Protein AF-A0A5E4IAA7-F1 (afdb_monomer_lite)

Sequence (109 aa):
MENKGNILSYAIVAVAIAVVVWAALSTFGLNTGKTASYNSNQASSQGMDAMHSSGMNAGECGDLNEVGNVQHLSHHPSQYADCLKQVSPTVFKQATGTDKEAFMQQNGI

pLDDT: mean 73.2, std 19.16, range [41.97, 95.38]

Structure (mmCIF, N/CA/C/O backbone):
data_AF-A0A5E4IAA7-F1
#
_entry.id   AF-A0A5E4IAA7-F1
#
loop_
_atom_site.group_PDB
_atom_site.id
_atom_site.type_symbol
_atom_site.label_atom_id
_atom_site.label_alt_id
_atom_site.label_comp_id
_atom_site.label_asym_id
_atom_site.label_entity_id
_atom_site.label_seq_id
_atom_site.pdbx_PDB_ins_code
_atom_site.Cartn_x
_atom_site.Cartn_y
_atom_site.Cartn_z
_atom_site.occupancy
_atom_site.B_iso_or_equiv
_atom_site.auth_seq_id
_atom_site.auth_comp_id
_atom_site.auth_asym_id
_atom_site.auth_atom_id
_atom_site.pdbx_PDB_model_num
ATOM 1 N N . MET A 1 1 ? 34.867 65.433 -11.061 1.00 50.59 1 MET A N 1
ATOM 2 C CA . MET A 1 1 ? 33.550 64.759 -11.144 1.00 50.59 1 MET A CA 1
ATOM 3 C C . MET A 1 1 ? 33.766 63.384 -11.773 1.00 50.59 1 MET A C 1
ATOM 5 O O . MET A 1 1 ? 33.515 63.249 -12.955 1.00 50.59 1 MET A O 1
ATOM 9 N N . GLU A 1 2 ? 34.283 62.378 -11.055 1.00 50.59 2 GLU A N 1
ATOM 10 C CA . GLU A 1 2 ? 34.816 61.168 -11.735 1.00 50.59 2 GLU A CA 1
ATOM 11 C C . GLU A 1 2 ? 34.563 59.828 -11.016 1.00 50.59 2 GLU A C 1
ATOM 13 O O . GLU A 1 2 ? 35.246 58.857 -11.286 1.00 50.59 2 GLU A O 1
ATOM 18 N N . ASN A 1 3 ? 33.543 59.706 -10.154 1.00 54.34 3 ASN A N 1
ATOM 19 C CA . ASN A 1 3 ? 33.259 58.418 -9.475 1.00 54.34 3 ASN A CA 1
ATOM 20 C C . ASN A 1 3 ? 31.899 57.788 -9.828 1.00 54.34 3 ASN A C 1
ATOM 22 O O . ASN A 1 3 ? 31.562 56.725 -9.313 1.00 54.34 3 ASN A O 1
ATOM 26 N N . LYS A 1 4 ? 31.100 58.406 -10.711 1.00 53.50 4 LYS A N 1
ATOM 27 C CA . LYS A 1 4 ? 29.764 57.885 -11.077 1.00 53.50 4 LYS A CA 1
ATOM 28 C C . LYS A 1 4 ? 29.786 56.876 -12.235 1.00 53.50 4 LYS A C 1
ATOM 30 O O . LYS A 1 4 ? 28.904 56.027 -12.297 1.00 53.50 4 LYS A O 1
ATOM 35 N N . GLY A 1 5 ? 30.804 56.918 -13.100 1.00 53.25 5 GLY A N 1
ATOM 36 C CA . GLY A 1 5 ? 30.969 55.961 -14.207 1.00 53.25 5 GLY A CA 1
ATOM 37 C C . GLY A 1 5 ? 31.390 54.558 -13.754 1.00 53.25 5 GLY A C 1
ATOM 38 O O . GLY A 1 5 ? 31.043 53.568 -14.393 1.00 53.25 5 GLY A O 1
ATOM 39 N N . ASN A 1 6 ? 32.068 54.451 -12.606 1.00 58.00 6 ASN A N 1
ATOM 40 C CA . ASN A 1 6 ? 32.510 53.163 -12.074 1.00 58.00 6 ASN A CA 1
ATOM 41 C C . ASN A 1 6 ? 31.375 52.395 -11.398 1.00 58.00 6 ASN A C 1
ATOM 43 O O . ASN A 1 6 ? 31.231 51.203 -11.630 1.00 58.00 6 ASN A O 1
ATOM 47 N N . ILE A 1 7 ? 30.527 53.063 -10.613 1.00 61.31 7 ILE A N 1
ATOM 48 C CA . ILE A 1 7 ? 29.441 52.393 -9.877 1.00 61.31 7 ILE A CA 1
ATOM 49 C C . ILE A 1 7 ? 28.442 51.745 -10.839 1.00 61.31 7 ILE A C 1
ATOM 51 O O . ILE A 1 7 ? 28.013 50.620 -10.599 1.00 61.31 7 ILE A O 1
ATOM 55 N N . LEU A 1 8 ? 28.114 52.417 -11.948 1.00 62.81 8 LEU A N 1
ATOM 56 C CA . LEU A 1 8 ? 27.216 51.860 -12.961 1.00 62.81 8 LEU A CA 1
ATOM 57 C C . LEU A 1 8 ? 27.824 50.610 -13.617 1.00 62.81 8 LEU A C 1
ATOM 59 O O . LEU A 1 8 ? 27.145 49.603 -13.787 1.00 62.81 8 LEU A O 1
ATOM 63 N N . SER A 1 9 ? 29.123 50.655 -13.914 1.00 62.06 9 SER A N 1
ATOM 64 C CA . SER A 1 9 ? 29.874 49.534 -14.489 1.00 62.06 9 SER A CA 1
ATOM 65 C C . SER A 1 9 ? 29.950 48.350 -13.520 1.00 62.06 9 SER A C 1
ATOM 67 O O . SER A 1 9 ? 29.662 47.218 -13.901 1.00 62.06 9 SER A O 1
ATOM 69 N N . TYR A 1 10 ? 30.245 48.607 -12.242 1.00 68.62 10 TYR A N 1
ATOM 70 C CA . TYR A 1 10 ? 30.245 47.587 -11.192 1.00 68.62 10 TYR A CA 1
ATOM 71 C C . TYR A 1 10 ? 28.852 46.993 -10.960 1.00 68.62 10 TYR A C 1
ATOM 73 O O . TYR A 1 10 ? 28.740 45.789 -10.744 1.00 68.62 10 TYR A O 1
ATOM 81 N N . ALA A 1 11 ? 27.789 47.797 -11.054 1.00 74.38 11 ALA A N 1
ATOM 82 C CA . ALA A 1 11 ? 26.416 47.314 -10.944 1.00 74.38 11 ALA A CA 1
ATOM 83 C C . ALA A 1 11 ? 26.049 46.379 -12.106 1.00 74.38 11 ALA A C 1
ATOM 85 O O . ALA A 1 11 ? 25.474 45.318 -11.878 1.00 74.38 11 ALA A O 1
ATOM 86 N N . ILE A 1 12 ? 26.437 46.725 -13.337 1.00 78.06 12 ILE A N 1
ATOM 87 C CA . ILE A 1 12 ? 26.214 45.873 -14.515 1.00 78.06 12 ILE A CA 1
ATOM 88 C C . ILE A 1 12 ? 26.966 44.544 -14.368 1.00 78.06 12 ILE A C 1
ATOM 90 O O . ILE A 1 12 ? 26.394 43.484 -14.618 1.00 78.06 12 ILE A O 1
ATOM 94 N N . VAL A 1 13 ? 28.217 44.581 -13.900 1.00 80.75 13 VAL A N 1
ATOM 95 C CA . VAL A 1 13 ? 29.014 43.370 -13.654 1.00 80.75 13 VAL A CA 1
ATOM 96 C C . VAL A 1 13 ? 28.399 42.514 -12.541 1.00 80.75 13 VAL A C 1
ATOM 98 O O . VAL A 1 13 ? 28.287 41.302 -12.700 1.00 80.75 13 VAL A O 1
ATOM 101 N N . ALA A 1 14 ? 27.934 43.118 -11.445 1.00 79.31 14 ALA A N 1
ATOM 102 C CA . ALA A 1 14 ? 27.281 42.395 -10.354 1.00 79.31 14 ALA A CA 1
ATOM 103 C C . ALA A 1 14 ? 25.975 41.717 -10.803 1.00 79.31 14 ALA A C 1
ATOM 105 O O . ALA A 1 14 ? 25.730 40.563 -10.454 1.00 79.31 14 ALA A O 1
ATOM 106 N N . VAL A 1 15 ? 25.168 42.398 -11.624 1.00 83.50 15 VAL A N 1
ATOM 107 C CA . VAL A 1 15 ? 23.950 41.823 -12.213 1.00 83.50 15 VAL A CA 1
ATOM 108 C C . VAL A 1 15 ? 24.297 40.673 -13.157 1.00 83.50 15 VAL A C 1
ATOM 110 O O . VAL A 1 15 ? 23.674 39.618 -13.074 1.00 83.50 15 VAL A O 1
ATOM 113 N N . ALA A 1 16 ? 25.319 40.825 -14.003 1.00 81.06 16 ALA A N 1
ATOM 114 C CA . ALA A 1 16 ? 25.766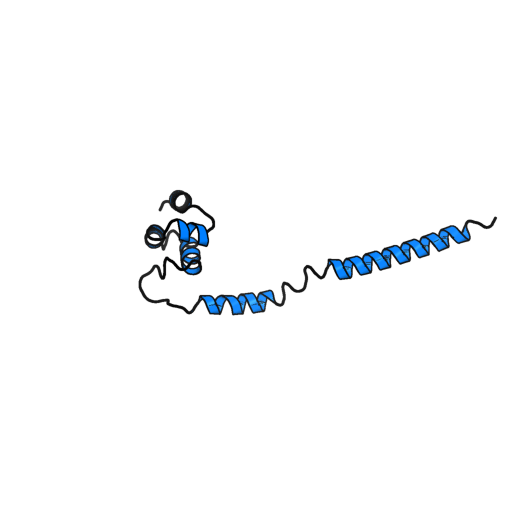 39.759 -14.897 1.00 81.06 16 ALA A CA 1
ATOM 115 C C . ALA A 1 16 ? 26.226 38.514 -14.118 1.00 81.06 16 ALA A C 1
ATOM 117 O O . ALA A 1 16 ? 25.826 37.400 -14.451 1.00 81.06 16 ALA A O 1
ATOM 118 N 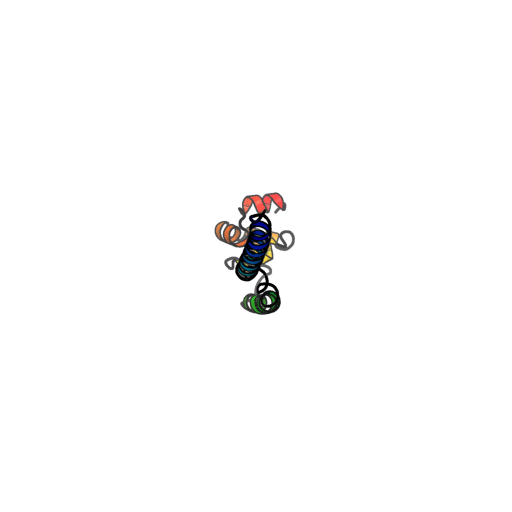N . ILE A 1 17 ? 26.994 38.695 -13.038 1.00 84.44 17 ILE A N 1
ATOM 119 C CA . ILE A 1 17 ? 27.420 37.594 -12.163 1.00 84.44 17 ILE A CA 1
ATOM 120 C C . ILE A 1 17 ? 26.205 36.942 -11.490 1.00 84.44 17 ILE A C 1
ATOM 122 O O . ILE A 1 17 ? 26.110 35.718 -11.476 1.00 84.44 17 ILE A O 1
ATOM 126 N N . ALA A 1 18 ? 25.246 37.726 -10.990 1.00 82.00 18 ALA A N 1
ATOM 127 C CA . ALA A 1 18 ? 24.028 37.195 -10.380 1.00 82.00 18 ALA A CA 1
ATOM 128 C C . ALA A 1 18 ? 23.185 36.374 -11.373 1.00 82.00 18 ALA A C 1
ATOM 130 O O . ALA A 1 18 ? 22.692 35.308 -11.009 1.00 82.00 18 ALA A O 1
ATOM 131 N N . VAL A 1 19 ? 23.070 36.815 -12.632 1.00 81.62 19 VAL A N 1
ATOM 132 C CA . VAL A 1 19 ? 22.375 36.065 -13.693 1.00 81.62 19 VAL A CA 1
ATOM 133 C C . VAL A 1 19 ? 23.105 34.763 -14.016 1.00 81.62 19 VAL A C 1
ATOM 135 O O . VAL A 1 19 ? 22.454 33.732 -14.142 1.00 81.62 19 VAL A O 1
ATOM 138 N N . VAL A 1 20 ? 24.439 34.771 -14.101 1.00 81.00 20 VAL A N 1
ATOM 139 C CA . VAL A 1 20 ? 25.231 33.555 -14.363 1.00 81.00 20 VAL A CA 1
ATOM 140 C C . VAL A 1 20 ? 25.135 32.568 -13.198 1.00 81.00 20 VAL A C 1
ATOM 142 O O . VAL A 1 20 ? 24.939 31.377 -13.423 1.00 81.00 20 VAL A O 1
ATOM 145 N N . VAL A 1 21 ? 25.205 33.047 -11.953 1.00 80.94 21 VAL A N 1
ATOM 146 C CA . VAL A 1 21 ? 25.045 32.215 -10.750 1.00 80.94 21 VAL A CA 1
ATOM 147 C C . VAL A 1 21 ? 23.624 31.651 -10.657 1.00 80.94 21 VAL A C 1
ATOM 149 O O . VAL A 1 21 ? 23.464 30.466 -10.377 1.00 80.94 21 VAL A O 1
ATOM 152 N N . TRP A 1 22 ? 22.590 32.446 -10.954 1.00 79.00 22 TRP A N 1
ATOM 153 C CA . TRP A 1 22 ? 21.202 31.977 -11.008 1.00 79.00 22 TRP A CA 1
ATOM 154 C C . TRP A 1 22 ? 20.959 30.992 -12.158 1.00 79.00 22 TRP A C 1
ATOM 156 O O . TRP A 1 22 ? 20.278 29.988 -11.966 1.00 79.00 22 TRP A O 1
ATOM 166 N N . ALA A 1 23 ? 21.550 31.211 -13.335 1.00 75.06 23 ALA A N 1
ATOM 167 C CA . ALA A 1 23 ? 21.494 30.282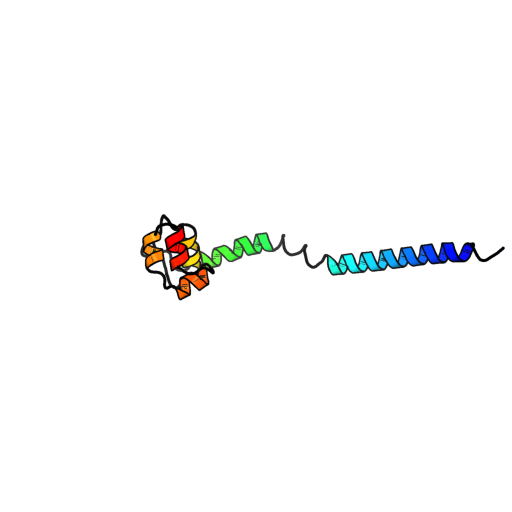 -14.465 1.00 75.06 23 ALA A CA 1
ATOM 168 C C . ALA A 1 23 ? 22.203 28.953 -14.146 1.00 75.06 23 ALA A C 1
ATOM 170 O O . ALA A 1 23 ? 21.689 27.878 -14.455 1.00 75.06 23 ALA A O 1
ATOM 171 N N . ALA A 1 24 ? 23.348 29.004 -13.461 1.00 71.25 24 ALA A N 1
ATOM 172 C CA . ALA A 1 24 ? 24.046 27.814 -12.988 1.00 71.25 24 ALA A CA 1
ATOM 173 C C . ALA A 1 24 ? 23.223 27.071 -11.920 1.00 71.25 24 ALA A C 1
ATOM 175 O O . ALA A 1 24 ? 22.976 25.876 -12.057 1.00 71.25 24 ALA A O 1
ATOM 176 N N . LEU A 1 25 ? 22.714 27.771 -10.901 1.00 68.19 25 LEU A N 1
ATOM 177 C CA . LEU A 1 25 ? 21.878 27.182 -9.848 1.00 68.19 25 LEU A CA 1
ATOM 178 C C . LEU A 1 25 ? 20.541 26.652 -10.371 1.00 68.19 25 LEU A C 1
ATOM 180 O O . LEU A 1 25 ? 20.073 25.635 -9.880 1.00 68.19 25 LEU A O 1
ATOM 184 N N . SER A 1 26 ? 19.928 27.282 -11.372 1.00 64.38 26 SER A N 1
ATOM 185 C CA . SER A 1 26 ? 18.716 26.756 -12.014 1.00 64.38 26 SER A CA 1
ATOM 186 C C . SER A 1 26 ? 19.019 25.539 -12.888 1.00 64.38 26 SER A C 1
ATOM 188 O O . SER A 1 26 ? 18.242 24.592 -12.880 1.00 64.38 26 SER A O 1
ATOM 190 N N . THR A 1 27 ? 20.175 25.484 -13.555 1.00 60.91 27 THR A N 1
ATOM 191 C CA . THR A 1 27 ? 20.595 24.294 -14.319 1.00 60.91 27 THR A CA 1
ATOM 192 C C . THR A 1 27 ? 20.917 23.103 -13.405 1.00 60.91 27 THR A C 1
ATOM 194 O O . THR A 1 27 ? 20.532 21.972 -13.702 1.00 60.91 27 THR A O 1
ATOM 197 N N . PHE A 1 28 ? 21.566 23.336 -12.259 1.00 58.75 28 PHE A N 1
ATOM 198 C CA . PHE A 1 28 ? 21.862 22.282 -11.280 1.00 58.75 28 PHE A CA 1
ATOM 199 C C . PHE A 1 28 ? 20.692 21.986 -10.322 1.00 58.75 28 PHE A C 1
ATOM 201 O O . PHE A 1 28 ? 20.594 20.875 -9.813 1.00 58.75 28 PHE A O 1
ATOM 208 N N . GLY A 1 29 ? 19.770 22.931 -10.119 1.00 52.28 29 GLY A N 1
ATOM 209 C CA . GLY A 1 29 ? 18.591 22.792 -9.256 1.00 52.28 29 GLY A CA 1
ATOM 210 C C . GLY A 1 29 ? 17.332 22.265 -9.955 1.00 52.28 29 GLY A C 1
ATOM 211 O O . GLY A 1 29 ? 16.426 21.791 -9.278 1.00 52.28 29 GLY A O 1
ATOM 212 N N . LEU A 1 30 ? 17.262 22.300 -11.294 1.00 49.34 30 LEU A N 1
ATOM 213 C CA . LEU A 1 30 ? 16.114 21.794 -12.071 1.00 49.34 30 LEU A CA 1
ATOM 214 C C . LEU A 1 30 ? 16.351 20.430 -12.738 1.00 49.34 30 LEU A C 1
ATOM 216 O O . LEU A 1 30 ? 15.454 19.921 -13.412 1.00 49.34 30 LEU A O 1
ATOM 220 N N . ASN A 1 31 ? 17.500 19.789 -12.507 1.00 47.81 31 ASN A N 1
ATOM 221 C CA . ASN A 1 31 ? 17.686 18.378 -12.868 1.00 47.81 31 ASN A CA 1
ATOM 222 C C . ASN A 1 31 ? 17.093 17.394 -11.842 1.00 47.81 31 ASN A C 1
ATOM 224 O O . ASN A 1 31 ? 17.026 16.199 -12.111 1.00 47.81 31 ASN A O 1
ATOM 228 N N . THR A 1 32 ? 16.534 17.884 -10.733 1.00 49.59 32 THR A N 1
ATOM 229 C CA . THR A 1 32 ? 15.765 17.079 -9.767 1.00 49.59 32 THR A CA 1
ATOM 230 C C . THR A 1 32 ? 14.263 17.092 -10.083 1.00 49.59 32 THR A C 1
ATOM 232 O O . THR A 1 32 ? 13.435 17.223 -9.187 1.00 49.59 32 THR A O 1
ATOM 235 N N . GLY A 1 33 ? 13.874 17.032 -11.364 1.00 51.97 33 GLY A N 1
ATOM 236 C CA . GLY A 1 33 ? 12.443 17.087 -11.693 1.00 51.97 33 GLY A CA 1
ATOM 237 C C . GLY A 1 33 ? 11.995 16.851 -13.133 1.00 51.97 33 GLY A C 1
ATOM 238 O O . GLY A 1 33 ? 10.792 16.742 -13.348 1.00 51.97 33 GLY A O 1
ATOM 239 N N . LYS A 1 34 ? 12.885 16.751 -14.134 1.00 48.03 34 LYS A N 1
ATOM 240 C CA . LYS A 1 34 ? 12.446 16.575 -15.540 1.00 48.03 34 LYS A CA 1
ATOM 241 C C . LYS A 1 34 ? 12.909 15.304 -16.253 1.00 48.03 34 LYS A C 1
ATOM 243 O O . LYS A 1 34 ? 12.477 15.058 -17.373 1.00 48.03 34 LYS A O 1
ATOM 248 N N . THR A 1 35 ? 13.644 14.426 -15.577 1.00 47.19 35 THR A N 1
ATOM 249 C CA . THR A 1 35 ? 13.947 13.056 -16.045 1.00 47.19 35 THR A CA 1
ATOM 250 C C . THR A 1 35 ? 13.039 11.992 -15.415 1.00 47.19 35 THR A C 1
ATOM 252 O O . THR A 1 35 ? 13.294 10.804 -15.560 1.00 47.19 35 THR A O 1
ATOM 255 N N . ALA A 1 36 ? 11.961 12.396 -14.732 1.00 48.97 36 ALA A N 1
ATOM 256 C CA . ALA A 1 36 ? 11.049 11.489 -14.029 1.00 48.97 36 ALA A CA 1
ATOM 257 C C . ALA A 1 36 ? 9.652 11.375 -14.668 1.00 48.97 36 ALA A C 1
ATOM 259 O O . ALA A 1 36 ? 8.769 10.780 -14.067 1.00 48.97 36 ALA A O 1
ATOM 260 N N . SER A 1 37 ? 9.402 11.911 -15.869 1.00 50.50 37 SER A N 1
ATOM 261 C CA . SER A 1 37 ? 8.095 11.720 -16.543 1.00 50.50 37 SER A CA 1
ATOM 262 C C . SER A 1 37 ? 8.172 11.048 -17.908 1.00 50.50 37 SER A C 1
ATOM 264 O O . SER A 1 37 ? 7.174 10.491 -18.346 1.00 50.50 37 SER A O 1
ATOM 266 N N . TYR A 1 38 ? 9.342 11.002 -18.552 1.00 47.72 38 TYR A N 1
ATOM 267 C CA . TYR A 1 38 ? 9.500 10.241 -19.798 1.00 47.72 38 TYR A CA 1
ATOM 268 C C . TYR A 1 38 ? 9.955 8.795 -19.568 1.00 47.72 38 TYR A C 1
ATOM 270 O O . TYR A 1 38 ? 9.504 7.911 -20.287 1.00 47.72 38 TYR A O 1
ATOM 278 N N . ASN A 1 39 ? 10.752 8.521 -18.526 1.00 49.25 39 ASN A N 1
ATOM 279 C CA . ASN A 1 39 ? 11.081 7.141 -18.144 1.00 49.25 39 ASN A CA 1
ATOM 280 C C . ASN A 1 39 ? 9.982 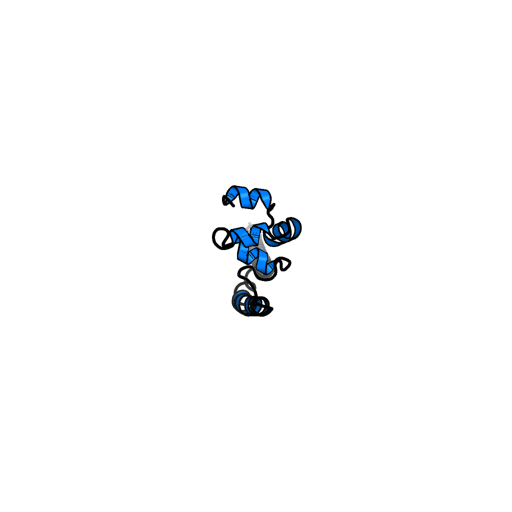6.495 -17.276 1.00 49.25 39 ASN A C 1
ATOM 282 O O . ASN A 1 39 ? 9.829 5.282 -17.255 1.00 49.25 39 ASN A O 1
ATOM 286 N N . SER A 1 40 ? 9.140 7.295 -16.620 1.00 50.16 40 SER A N 1
ATOM 287 C CA . SER A 1 40 ? 8.044 6.773 -15.791 1.00 50.16 40 SER A CA 1
ATOM 288 C C . SER A 1 40 ? 6.876 6.236 -16.605 1.00 50.16 40 SER A C 1
ATOM 290 O O . SER A 1 40 ? 6.167 5.381 -16.105 1.00 50.16 40 SER A O 1
ATOM 292 N N . ASN A 1 41 ? 6.695 6.638 -17.867 1.00 50.44 41 ASN A N 1
ATOM 293 C CA . ASN A 1 41 ? 5.691 5.996 -18.724 1.00 50.44 41 ASN A CA 1
ATOM 294 C C . ASN A 1 41 ? 6.180 4.662 -19.311 1.00 50.44 41 ASN A C 1
ATOM 296 O O . ASN A 1 41 ? 5.357 3.795 -19.598 1.00 50.44 41 ASN A O 1
ATOM 300 N N . GLN A 1 42 ? 7.496 4.456 -19.438 1.00 48.31 42 GLN A N 1
ATOM 301 C CA . GLN A 1 42 ? 8.059 3.178 -19.888 1.00 48.31 42 GLN A CA 1
ATOM 302 C C . GLN A 1 42 ? 8.292 2.206 -18.715 1.00 48.31 42 GLN A C 1
ATOM 304 O O . GLN A 1 42 ? 8.033 1.018 -18.852 1.00 48.31 42 GLN A O 1
ATOM 309 N N . ALA A 1 43 ? 8.664 2.705 -17.532 1.00 49.75 43 ALA A N 1
ATOM 310 C CA . ALA A 1 43 ? 8.793 1.901 -16.314 1.00 49.75 43 ALA A CA 1
ATOM 311 C C . ALA A 1 43 ? 7.453 1.642 -15.592 1.00 49.75 43 ALA A C 1
ATOM 313 O O . ALA A 1 43 ? 7.325 0.623 -14.923 1.00 49.75 43 ALA A O 1
ATOM 314 N N . SER A 1 44 ? 6.438 2.506 -15.746 1.00 49.88 44 SER A N 1
ATOM 315 C CA . SER A 1 44 ? 5.075 2.220 -15.256 1.00 49.88 44 SER A CA 1
ATOM 316 C C . SER A 1 44 ? 4.383 1.158 -16.114 1.00 49.88 44 SER A C 1
ATOM 318 O O . SER A 1 44 ? 3.684 0.304 -15.583 1.00 49.88 44 SER A O 1
ATOM 320 N N . SER A 1 45 ? 4.641 1.131 -17.427 1.00 48.62 45 SER A N 1
ATOM 321 C CA . SER A 1 45 ? 4.116 0.066 -18.291 1.00 48.62 45 SER A CA 1
ATOM 322 C C . SER A 1 45 ? 4.887 -1.250 -18.145 1.00 48.62 45 SER A C 1
ATOM 324 O O . SER A 1 45 ? 4.259 -2.294 -18.088 1.00 48.62 45 SER A O 1
ATOM 326 N N . GLN A 1 46 ? 6.216 -1.229 -17.991 1.00 48.41 46 GLN A N 1
ATOM 327 C CA . GLN A 1 46 ? 7.010 -2.466 -17.883 1.00 48.41 46 GLN A CA 1
ATOM 328 C C . GLN A 1 46 ? 7.131 -3.028 -16.454 1.00 48.41 46 GLN A C 1
ATOM 330 O O . GLN A 1 46 ? 7.464 -4.199 -16.285 1.00 48.41 46 GLN A O 1
ATOM 335 N N . GLY A 1 47 ? 6.859 -2.226 -15.419 1.00 48.12 47 GLY A N 1
ATOM 336 C CA . GLY A 1 47 ? 6.863 -2.668 -14.019 1.00 48.12 47 GLY A CA 1
ATOM 337 C C . GLY A 1 47 ? 5.558 -3.325 -13.559 1.00 48.12 47 GLY A C 1
ATOM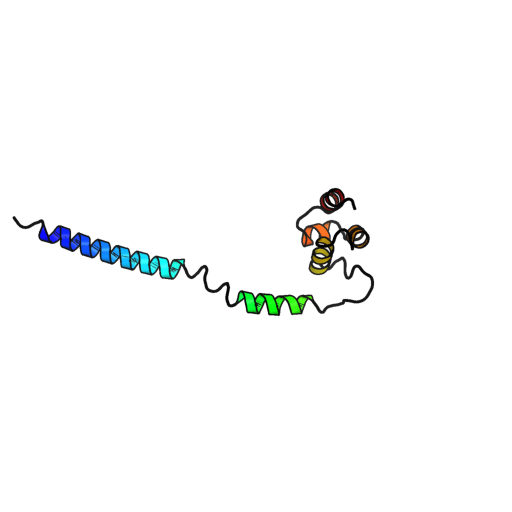 338 O O . GLY A 1 47 ? 5.567 -4.040 -12.560 1.00 48.12 47 GLY A O 1
ATOM 339 N N . MET A 1 48 ? 4.451 -3.118 -14.282 1.00 50.78 48 MET A N 1
ATOM 340 C CA . MET A 1 48 ? 3.158 -3.744 -13.971 1.00 50.78 48 MET A CA 1
ATOM 341 C C . MET A 1 48 ? 2.951 -5.097 -14.662 1.00 50.78 48 MET A C 1
ATOM 343 O O . MET A 1 48 ? 2.188 -5.914 -14.153 1.00 50.78 48 MET A O 1
ATOM 347 N N . ASP A 1 49 ? 3.678 -5.395 -15.742 1.00 46.78 49 ASP A N 1
ATOM 348 C CA . ASP A 1 49 ? 3.604 -6.709 -16.396 1.00 46.78 49 ASP A CA 1
ATOM 349 C C . ASP A 1 49 ? 4.342 -7.809 -15.607 1.00 46.78 49 ASP A C 1
ATOM 351 O O . ASP A 1 49 ? 4.001 -8.987 -15.707 1.00 46.78 49 ASP A O 1
ATOM 355 N N . ALA A 1 50 ? 5.317 -7.445 -14.762 1.00 44.03 50 ALA A N 1
ATOM 356 C CA . ALA A 1 50 ? 6.054 -8.403 -13.930 1.00 44.03 50 ALA A CA 1
ATOM 357 C C . ALA A 1 50 ? 5.318 -8.803 -12.636 1.00 44.03 50 ALA A C 1
ATOM 359 O O . ALA A 1 50 ? 5.652 -9.829 -12.049 1.00 44.03 50 ALA A O 1
ATOM 360 N N . MET A 1 51 ? 4.308 -8.038 -12.204 1.00 48.91 51 MET A N 1
ATOM 361 C CA . MET A 1 51 ? 3.424 -8.426 -11.092 1.00 48.91 51 MET A CA 1
ATOM 362 C C . MET A 1 51 ? 2.152 -9.146 -11.563 1.00 48.91 51 MET A C 1
ATOM 364 O O . MET A 1 51 ? 1.426 -9.693 -10.744 1.00 48.91 51 MET A O 1
ATOM 368 N N . HIS A 1 52 ? 1.872 -9.184 -12.871 1.00 46.12 52 HIS A N 1
ATOM 369 C CA . HIS A 1 52 ? 0.625 -9.757 -13.389 1.00 46.12 52 HIS A CA 1
ATOM 370 C C . HIS A 1 52 ? 0.707 -11.256 -13.727 1.00 46.12 52 HIS A C 1
ATOM 372 O O . HIS A 1 52 ? -0.274 -11.842 -14.177 1.00 46.12 52 HIS A O 1
ATOM 378 N N . SER A 1 53 ? 1.861 -11.904 -13.542 1.00 44.44 53 SER A N 1
ATOM 379 C CA . SER A 1 53 ? 2.065 -13.268 -14.047 1.00 44.44 53 SER A CA 1
ATOM 380 C C . SER A 1 53 ? 2.808 -14.168 -13.067 1.00 44.44 53 SER A C 1
ATOM 382 O O . SER A 1 53 ? 3.854 -14.743 -13.363 1.00 44.44 53 SER A O 1
ATOM 384 N N . SER A 1 54 ? 2.261 -14.310 -11.864 1.00 43.78 54 SER A N 1
ATOM 385 C CA . SER A 1 54 ? 2.575 -15.439 -10.989 1.00 43.78 54 SER A CA 1
ATOM 386 C C . SER A 1 54 ? 1.324 -15.862 -10.224 1.00 43.78 54 SER A C 1
ATOM 388 O O . SER A 1 54 ? 1.150 -15.536 -9.063 1.00 43.78 54 SER A O 1
ATOM 390 N N . GLY A 1 55 ? 0.445 -16.615 -10.896 1.00 44.78 55 GLY A N 1
ATOM 391 C CA . GLY A 1 55 ? -0.500 -17.492 -10.194 1.00 44.78 55 GLY A CA 1
ATOM 392 C C . GLY A 1 55 ? -1.951 -17.023 -10.075 1.00 44.78 55 GLY A C 1
ATOM 393 O O . GLY A 1 55 ? -2.566 -17.224 -9.034 1.00 44.78 55 GLY A O 1
ATOM 394 N N . MET A 1 56 ? -2.564 -16.497 -11.140 1.00 45.66 56 MET A N 1
ATOM 395 C CA . MET A 1 56 ? -4.034 -16.463 -11.236 1.00 45.66 56 MET A CA 1
ATOM 396 C C . MET A 1 56 ? -4.588 -17.874 -11.508 1.00 45.66 56 MET A C 1
ATOM 398 O O . MET A 1 56 ? -4.930 -18.197 -12.638 1.00 45.66 56 MET A O 1
ATOM 402 N N . ASN A 1 57 ? -4.584 -18.733 -10.488 1.00 45.09 57 ASN A N 1
ATOM 403 C CA . ASN A 1 57 ? -5.388 -19.955 -10.299 1.00 45.09 57 ASN A CA 1
ATOM 404 C C . ASN A 1 57 ? -5.030 -20.440 -8.875 1.00 45.09 57 ASN A C 1
ATOM 406 O O . ASN A 1 57 ? -3.871 -20.749 -8.633 1.00 45.09 57 ASN A O 1
ATOM 410 N N . ALA A 1 58 ? -5.898 -20.489 -7.862 1.00 41.97 58 ALA A N 1
ATOM 411 C CA . ALA A 1 58 ? -7.239 -21.056 -7.829 1.00 41.97 58 ALA A CA 1
ATOM 412 C C . ALA A 1 58 ? -8.014 -20.532 -6.596 1.00 41.97 58 ALA A C 1
ATOM 414 O O . ALA A 1 58 ? -7.511 -20.596 -5.476 1.00 41.97 58 ALA A O 1
ATOM 415 N N . GLY A 1 59 ? -9.249 -20.065 -6.804 1.00 55.28 59 GLY A N 1
ATOM 416 C CA . GLY A 1 59 ? -10.112 -19.457 -5.781 1.00 55.28 59 GLY A CA 1
ATOM 417 C C . GLY A 1 59 ? -10.098 -17.932 -5.880 1.00 55.28 59 GLY A C 1
ATOM 418 O O . GLY A 1 59 ? -9.038 -17.350 -6.076 1.00 55.28 59 GLY A O 1
ATOM 419 N N . GLU A 1 60 ? -11.263 -17.288 -5.768 1.00 73.00 60 GLU A N 1
ATOM 420 C CA . GLU A 1 60 ? -11.521 -15.845 -5.994 1.00 73.00 60 GLU A CA 1
ATOM 421 C C . GLU A 1 60 ? -10.579 -14.862 -5.262 1.00 73.00 60 GLU A C 1
ATOM 423 O O . GLU A 1 60 ? -10.618 -13.665 -5.521 1.00 73.00 60 GLU A O 1
ATOM 428 N N . CYS A 1 61 ? -9.723 -15.355 -4.367 1.00 81.44 61 CYS A N 1
ATOM 429 C CA . CYS A 1 61 ? -8.878 -14.573 -3.481 1.00 81.44 61 CYS A CA 1
ATOM 430 C C . CYS A 1 61 ? -7.384 -14.528 -3.858 1.00 81.44 61 CYS A C 1
ATOM 432 O O . CYS A 1 61 ? -6.680 -13.671 -3.333 1.00 81.44 61 CYS A O 1
ATOM 434 N N . GLY A 1 62 ? -6.864 -15.426 -4.705 1.00 86.06 62 GLY A N 1
ATOM 435 C CA . GLY A 1 62 ? -5.413 -15.507 -4.975 1.00 86.06 62 GLY A CA 1
ATOM 436 C C . GLY A 1 62 ? -4.555 -15.827 -3.732 1.00 86.06 62 GLY A C 1
ATOM 437 O O . GLY A 1 62 ? -5.053 -16.396 -2.758 1.00 86.06 62 GLY A O 1
ATOM 438 N N . ASP A 1 63 ? -3.262 -15.476 -3.749 1.00 90.12 63 ASP A N 1
ATOM 439 C CA . ASP A 1 63 ? -2.361 -15.665 -2.597 1.00 90.12 63 ASP A CA 1
ATOM 440 C C . ASP A 1 63 ? -2.515 -14.534 -1.565 1.00 90.12 63 ASP A C 1
ATOM 442 O O . ASP A 1 63 ? -2.160 -13.380 -1.805 1.00 90.12 63 ASP A O 1
ATOM 446 N N . LEU A 1 64 ? -3.031 -14.858 -0.380 1.00 90.75 64 LEU A N 1
ATOM 447 C CA . LEU A 1 64 ? -3.256 -13.893 0.703 1.00 90.75 64 LEU A CA 1
ATOM 448 C C . LEU A 1 64 ? -1.989 -13.510 1.485 1.00 90.75 64 LEU A C 1
ATOM 450 O O . LEU A 1 64 ? -2.060 -12.657 2.372 1.00 90.75 64 LEU A O 1
ATOM 454 N N . ASN A 1 65 ? -0.848 -14.140 1.200 1.00 92.12 65 ASN A N 1
ATOM 455 C CA . ASN A 1 65 ? 0.452 -13.743 1.747 1.00 92.12 65 ASN A CA 1
ATOM 456 C C . ASN A 1 65 ? 1.207 -12.802 0.805 1.00 92.12 65 ASN A C 1
ATOM 458 O O . ASN A 1 65 ? 2.165 -12.147 1.221 1.00 92.12 65 ASN A O 1
ATOM 462 N N . GLU A 1 66 ? 0.773 -12.711 -0.450 1.00 91.75 66 GLU A N 1
ATOM 463 C CA . GLU A 1 66 ? 1.349 -11.799 -1.417 1.00 91.75 66 GLU A CA 1
ATOM 464 C C . GLU A 1 66 ? 0.820 -10.379 -1.186 1.00 91.75 66 GLU A C 1
ATOM 466 O O . GLU A 1 66 ? -0.367 -10.083 -1.332 1.00 91.75 66 GLU A O 1
ATOM 471 N N . VAL A 1 67 ? 1.733 -9.467 -0.849 1.00 91.31 67 VAL A N 1
ATOM 472 C CA . VAL A 1 67 ? 1.417 -8.065 -0.537 1.00 91.31 67 VAL A CA 1
ATOM 473 C C . VAL A 1 67 ? 0.690 -7.375 -1.699 1.00 91.31 67 VAL A C 1
ATOM 475 O O . VAL A 1 67 ? -0.279 -6.654 -1.465 1.00 91.31 67 VAL A O 1
ATOM 478 N N . GLY A 1 68 ? 1.117 -7.622 -2.944 1.00 89.81 68 GLY A N 1
ATOM 479 C CA . GLY A 1 68 ? 0.498 -7.042 -4.141 1.00 89.81 68 GLY A CA 1
ATOM 480 C C . GLY A 1 68 ? -0.938 -7.522 -4.358 1.00 89.81 68 GLY A C 1
ATOM 481 O O . GLY A 1 68 ? -1.831 -6.709 -4.606 1.00 89.81 68 GLY A O 1
ATOM 482 N N . ASN A 1 69 ? -1.190 -8.820 -4.173 1.00 91.75 69 ASN A N 1
ATOM 483 C CA . ASN A 1 69 ? -2.533 -9.380 -4.272 1.00 91.75 69 ASN A CA 1
ATOM 484 C C . ASN A 1 69 ? -3.451 -8.830 -3.168 1.00 91.75 69 ASN A C 1
ATOM 486 O O . ASN A 1 69 ? -4.533 -8.329 -3.456 1.00 91.75 69 ASN A O 1
ATOM 490 N N . VAL A 1 70 ? -2.998 -8.801 -1.911 1.00 92.38 70 VAL A N 1
ATOM 491 C CA . VAL A 1 70 ? -3.778 -8.221 -0.801 1.00 92.38 70 VAL A CA 1
ATOM 492 C C . VAL A 1 70 ? -4.095 -6.741 -1.037 1.00 92.38 70 VAL A C 1
ATOM 494 O O . VAL A 1 70 ? -5.213 -6.296 -0.762 1.00 92.38 70 VAL A O 1
ATOM 497 N N . GLN A 1 71 ? -3.149 -5.979 -1.589 1.00 93.69 71 GLN A N 1
ATOM 498 C CA . GLN A 1 71 ? -3.383 -4.589 -1.966 1.00 93.69 71 GLN A CA 1
ATOM 499 C C . GLN A 1 71 ? -4.464 -4.485 -3.051 1.00 93.69 71 GLN A C 1
ATOM 501 O O . GLN A 1 71 ? -5.363 -3.648 -2.934 1.00 93.69 71 GLN A O 1
ATOM 506 N N . HIS A 1 72 ? -4.433 -5.342 -4.073 1.00 91.88 72 HIS A N 1
ATOM 507 C CA . HIS A 1 72 ? -5.474 -5.391 -5.099 1.00 91.88 72 HIS A CA 1
ATOM 508 C C . HIS A 1 72 ? -6.855 -5.716 -4.505 1.00 91.88 72 HIS A C 1
ATOM 510 O O . HIS A 1 72 ? -7.808 -4.974 -4.741 1.00 91.88 72 HIS A O 1
ATOM 516 N N . LEU A 1 73 ? -6.955 -6.746 -3.657 1.00 90.69 73 LEU A N 1
ATOM 517 C CA . LEU A 1 73 ? -8.213 -7.114 -2.996 1.00 90.69 73 LEU A CA 1
ATOM 518 C C . LEU A 1 73 ? -8.772 -5.960 -2.150 1.00 90.69 73 LEU A C 1
ATOM 520 O O . LEU A 1 73 ? -9.975 -5.704 -2.161 1.00 90.69 73 LEU A O 1
ATOM 524 N N . SER A 1 74 ? -7.903 -5.221 -1.451 1.00 90.62 74 SER A N 1
ATOM 525 C CA . SER A 1 74 ? -8.308 -4.091 -0.604 1.00 90.62 74 SER A CA 1
ATOM 526 C C . SER A 1 74 ? -8.867 -2.891 -1.383 1.00 90.62 74 SER A C 1
ATOM 528 O O . SER A 1 74 ? -9.601 -2.092 -0.807 1.00 90.62 74 SER A O 1
ATOM 530 N N . HIS A 1 75 ? -8.595 -2.778 -2.691 1.00 92.31 75 HIS A N 1
ATOM 531 C CA . HIS A 1 75 ? -9.228 -1.771 -3.556 1.00 92.31 75 HIS A CA 1
ATOM 532 C C . HIS A 1 75 ? -10.678 -2.128 -3.923 1.00 92.31 75 HIS A C 1
ATOM 534 O O . HIS A 1 75 ? -11.443 -1.250 -4.328 1.00 92.31 75 HIS A O 1
ATOM 540 N N . HIS A 1 76 ? -11.076 -3.393 -3.760 1.00 89.94 76 HIS A N 1
ATOM 541 C CA . HIS A 1 76 ? -12.418 -3.890 -4.074 1.00 89.94 76 HIS A CA 1
ATOM 542 C C . HIS A 1 76 ? -13.047 -4.620 -2.870 1.00 89.94 76 HIS A C 1
ATOM 544 O O . HIS A 1 76 ? -13.417 -5.794 -2.964 1.00 89.94 76 HIS A O 1
ATOM 550 N N . PRO A 1 77 ? -13.212 -3.930 -1.725 1.00 88.31 77 PRO A N 1
ATOM 551 C CA . PRO A 1 77 ? -13.554 -4.566 -0.456 1.00 88.31 77 PRO A CA 1
ATOM 552 C C . PRO A 1 77 ? -14.943 -5.215 -0.451 1.00 88.31 77 PRO A C 1
ATOM 554 O O . PRO A 1 77 ? -15.127 -6.249 0.180 1.00 88.31 77 PRO A O 1
ATOM 557 N N . SER A 1 78 ? -15.908 -4.675 -1.200 1.00 87.06 78 SER A N 1
ATOM 558 C CA . SER A 1 78 ? -17.255 -5.251 -1.318 1.00 87.06 78 SER A CA 1
ATOM 559 C C . SER A 1 78 ? -17.308 -6.550 -2.126 1.00 87.06 78 SER A C 1
ATOM 561 O O . SER A 1 78 ? -18.211 -7.352 -1.916 1.00 87.06 78 SER A O 1
ATOM 563 N N . GLN A 1 79 ? -16.362 -6.756 -3.046 1.00 85.69 79 GLN A N 1
ATOM 564 C CA . GLN A 1 79 ? -16.300 -7.952 -3.893 1.00 85.69 79 GLN A CA 1
ATOM 565 C C . GLN A 1 79 ? -15.496 -9.065 -3.219 1.00 85.69 79 GLN A C 1
ATOM 567 O O . GLN A 1 79 ? -15.839 -10.233 -3.343 1.00 85.69 79 GLN A O 1
ATOM 572 N N . TYR A 1 80 ? -14.464 -8.694 -2.457 1.00 90.19 80 TYR A N 1
ATOM 573 C CA . TYR A 1 80 ? -13.532 -9.635 -1.836 1.00 90.19 80 TYR A CA 1
ATOM 574 C C . TYR A 1 80 ? -13.599 -9.633 -0.308 1.00 90.19 80 TYR A C 1
ATOM 576 O O . TYR A 1 80 ? -12.630 -10.000 0.355 1.00 90.19 80 TYR A O 1
ATOM 584 N N . ALA A 1 81 ? -14.733 -9.236 0.270 1.00 89.19 81 ALA A N 1
ATOM 585 C CA . ALA A 1 81 ? -14.938 -9.158 1.715 1.00 89.19 81 ALA A CA 1
ATOM 586 C C . ALA A 1 81 ? -14.511 -10.450 2.436 1.00 89.19 81 ALA A C 1
ATOM 588 O O . ALA A 1 81 ? -13.758 -10.411 3.411 1.00 89.19 81 ALA A O 1
ATOM 589 N N . ASP A 1 82 ? -14.917 -11.604 1.906 1.00 90.19 82 ASP A N 1
ATOM 590 C CA . ASP A 1 82 ? -14.608 -12.910 2.494 1.00 90.19 82 ASP A CA 1
ATOM 591 C C . ASP A 1 82 ? -13.136 -13.314 2.327 1.00 90.19 82 ASP A C 1
ATOM 593 O O . ASP A 1 82 ? -12.576 -13.991 3.194 1.00 90.19 82 ASP A O 1
ATOM 597 N N . CYS A 1 83 ? -12.471 -12.843 1.271 1.00 91.31 83 CYS A N 1
ATOM 598 C CA . CYS A 1 83 ? -11.030 -13.006 1.087 1.00 91.31 83 CYS A CA 1
ATOM 599 C C . CYS A 1 83 ? -10.253 -12.145 2.085 1.00 91.31 83 CYS A C 1
ATOM 601 O O . CYS A 1 83 ? -9.354 -12.620 2.778 1.00 91.31 83 CYS A O 1
ATOM 603 N N . LEU A 1 84 ? -10.641 -10.876 2.217 1.00 91.12 84 LEU A N 1
ATOM 604 C CA . LEU A 1 84 ? -9.992 -9.925 3.110 1.00 91.12 84 LEU A CA 1
ATOM 605 C C . LEU A 1 84 ? -10.125 -10.345 4.581 1.00 91.12 84 LEU A C 1
ATOM 607 O O . LEU A 1 84 ? -9.187 -10.161 5.361 1.00 91.12 84 LEU A O 1
ATOM 611 N N . LYS A 1 85 ? -11.235 -10.991 4.965 1.00 92.19 85 LYS A N 1
ATOM 612 C CA . LYS A 1 85 ? -11.404 -11.609 6.294 1.00 92.19 85 LYS A CA 1
ATOM 613 C C . LYS A 1 85 ? -10.360 -12.681 6.600 1.00 92.19 85 LYS A C 1
ATOM 615 O O . LYS A 1 85 ? -9.997 -12.826 7.766 1.00 92.19 85 LYS A O 1
ATOM 620 N N . GLN A 1 86 ? -9.820 -13.363 5.595 1.00 92.81 86 GLN A N 1
ATOM 621 C CA . GLN A 1 86 ? -8.834 -14.436 5.762 1.00 92.81 86 GLN A CA 1
ATOM 622 C C . GLN A 1 86 ? -7.379 -13.935 5.772 1.00 92.81 86 GLN A C 1
ATOM 624 O O . GLN A 1 86 ? -6.502 -14.620 6.292 1.00 92.81 86 GLN A O 1
ATOM 629 N N . VAL A 1 87 ? -7.111 -12.724 5.269 1.00 93.00 87 VAL A N 1
ATOM 630 C CA . VAL A 1 87 ? -5.758 -12.136 5.246 1.00 93.00 87 VAL A CA 1
ATOM 631 C C . VAL A 1 87 ? -5.232 -11.918 6.665 1.00 93.00 87 VAL A C 1
ATOM 633 O O . VAL A 1 87 ? -5.951 -11.410 7.527 1.00 93.00 87 VAL A O 1
ATOM 636 N N . SER A 1 88 ? -3.968 -12.238 6.939 1.00 95.25 88 SER A N 1
ATOM 637 C CA . SER A 1 88 ? -3.393 -11.953 8.260 1.00 95.25 88 SER A CA 1
ATOM 638 C C . SER A 1 88 ? -3.318 -10.434 8.529 1.00 95.25 88 SER A C 1
ATOM 640 O O . SER A 1 88 ? -3.020 -9.666 7.612 1.00 95.25 88 SER A O 1
ATOM 642 N N . PRO A 1 89 ? -3.539 -9.955 9.770 1.00 94.06 89 PRO A N 1
ATOM 643 C CA . PRO A 1 89 ? -3.457 -8.523 10.078 1.00 94.06 89 PRO A CA 1
ATOM 644 C C . PRO A 1 89 ? -2.102 -7.904 9.711 1.00 94.06 89 PRO A C 1
ATOM 646 O O . PRO A 1 89 ? -2.048 -6.778 9.224 1.00 94.06 89 PRO A O 1
ATOM 649 N N . THR A 1 90 ? -1.015 -8.660 9.889 1.00 95.38 90 THR A N 1
ATOM 650 C CA . THR A 1 90 ? 0.348 -8.228 9.560 1.00 95.38 90 THR A CA 1
ATOM 651 C C . THR A 1 90 ? 0.527 -8.006 8.061 1.00 95.38 90 THR A C 1
ATOM 653 O O . THR A 1 90 ? 0.998 -6.942 7.663 1.00 95.38 90 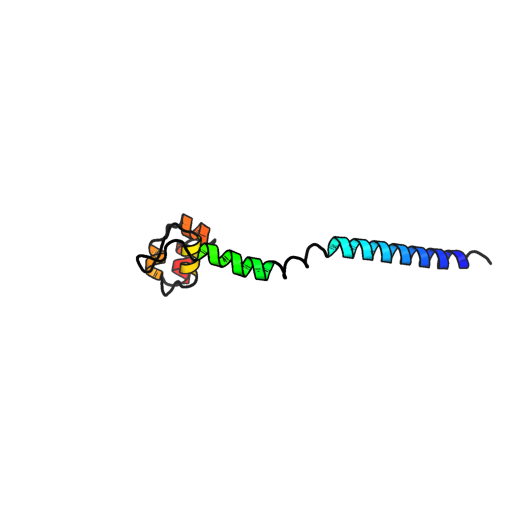THR A O 1
ATOM 656 N N . VAL A 1 91 ? 0.113 -8.966 7.224 1.00 93.62 91 VAL A N 1
ATOM 657 C CA . VAL A 1 91 ? 0.216 -8.836 5.759 1.00 93.62 91 VAL A CA 1
ATOM 658 C C . VAL A 1 91 ? -0.722 -7.742 5.253 1.00 93.62 91 VAL A C 1
ATOM 660 O O . VAL A 1 91 ? -0.330 -6.937 4.415 1.00 93.62 91 VAL A O 1
ATOM 663 N N . PHE A 1 92 ? -1.929 -7.638 5.817 1.00 94.88 92 PHE A N 1
ATOM 664 C CA . PHE A 1 92 ? -2.872 -6.576 5.466 1.00 94.88 92 PHE A CA 1
ATOM 665 C C . PHE A 1 92 ? -2.300 -5.183 5.759 1.00 94.88 92 PHE A C 1
ATOM 667 O O . PHE A 1 92 ? -2.359 -4.293 4.908 1.00 94.88 92 PHE A O 1
ATOM 674 N N . LYS A 1 93 ? -1.690 -5.000 6.936 1.00 93.94 93 LYS A N 1
ATOM 675 C CA . LYS A 1 93 ? -1.038 -3.743 7.317 1.00 93.94 93 LYS A CA 1
ATOM 676 C C . LYS A 1 93 ? 0.174 -3.438 6.444 1.00 93.94 93 LYS A C 1
ATOM 678 O O . LYS A 1 93 ? 0.395 -2.283 6.099 1.00 93.94 93 LYS A O 1
ATOM 683 N N . GLN A 1 94 ? 0.928 -4.458 6.048 1.00 92.81 94 GLN A N 1
ATOM 684 C CA . GLN A 1 94 ? 2.039 -4.305 5.111 1.00 92.81 94 GLN A CA 1
ATOM 685 C C . GLN A 1 94 ? 1.566 -3.888 3.708 1.00 92.81 94 GLN A C 1
ATOM 687 O O . GLN A 1 94 ? 2.217 -3.062 3.077 1.00 92.81 94 GLN A O 1
ATOM 692 N N . ALA A 1 95 ? 0.439 -4.426 3.234 1.00 93.50 95 ALA A N 1
ATOM 693 C CA . ALA A 1 95 ? -0.106 -4.151 1.904 1.00 93.50 95 ALA A CA 1
ATOM 694 C C . ALA A 1 95 ? -0.837 -2.808 1.793 1.00 93.50 95 ALA A C 1
ATOM 696 O O . ALA A 1 95 ? -0.737 -2.128 0.775 1.00 93.50 95 ALA A O 1
ATOM 697 N N . THR A 1 96 ? -1.576 -2.420 2.833 1.00 91.44 96 THR A N 1
ATOM 698 C CA . THR A 1 96 ? -2.480 -1.255 2.800 1.00 91.44 96 THR A CA 1
ATOM 699 C C . THR A 1 96 ? -2.002 -0.084 3.656 1.00 91.44 96 THR A C 1
ATOM 701 O O . THR A 1 96 ? -2.555 1.011 3.576 1.00 91.44 96 THR A O 1
ATOM 704 N N . GLY A 1 97 ? -1.016 -0.307 4.529 1.00 91.69 97 GLY A N 1
ATOM 705 C CA . GLY A 1 97 ? -0.583 0.662 5.537 1.00 91.69 97 GLY A CA 1
ATOM 706 C C . GLY A 1 97 ? -1.583 0.880 6.679 1.00 91.69 97 GLY A C 1
ATOM 707 O O . GLY A 1 97 ? -1.314 1.694 7.561 1.00 91.69 97 GLY A O 1
ATOM 708 N N . THR A 1 98 ? -2.716 0.171 6.690 1.00 90.75 98 THR A N 1
ATOM 709 C CA . THR A 1 98 ? -3.816 0.379 7.642 1.00 90.75 98 THR A CA 1
ATOM 710 C C . THR A 1 98 ? -4.077 -0.878 8.466 1.00 90.75 98 THR A C 1
ATOM 712 O O . THR A 1 98 ? -3.857 -2.000 8.010 1.00 90.75 98 THR A O 1
ATOM 715 N N . ASP A 1 99 ? -4.552 -0.706 9.700 1.00 95.38 99 ASP A N 1
ATOM 716 C CA . ASP A 1 99 ? -4.970 -1.829 10.534 1.00 95.38 99 ASP A CA 1
ATOM 717 C C . ASP A 1 99 ? -6.221 -2.503 9.953 1.00 95.38 99 ASP A C 1
ATOM 719 O O . ASP A 1 99 ? -7.210 -1.849 9.610 1.00 95.38 99 ASP A O 1
ATOM 723 N N . LYS A 1 100 ? -6.175 -3.835 9.859 1.00 91.81 100 LYS A N 1
ATOM 724 C CA . LYS A 1 100 ? -7.220 -4.645 9.222 1.00 91.81 100 LYS A CA 1
ATOM 725 C C . LYS A 1 100 ? -8.597 -4.411 9.844 1.00 91.81 100 LYS A C 1
ATOM 727 O O . LYS A 1 100 ? -9.572 -4.244 9.125 1.00 91.81 100 LYS A O 1
ATOM 732 N N . GLU A 1 101 ? -8.681 -4.375 11.168 1.00 93.44 101 GLU A N 1
ATOM 733 C CA . GLU A 1 101 ? -9.947 -4.199 11.894 1.00 93.44 101 GLU A CA 1
ATOM 734 C C . GLU A 1 101 ? -10.589 -2.839 11.601 1.00 93.44 101 GLU A C 1
ATOM 736 O O . GLU A 1 101 ? -11.782 -2.770 11.305 1.00 93.44 101 GLU A O 1
ATOM 741 N N . ALA A 1 102 ? -9.785 -1.771 11.599 1.00 93.31 102 ALA A N 1
ATOM 742 C CA . ALA A 1 102 ? -10.247 -0.431 11.254 1.00 93.31 102 ALA A CA 1
ATOM 743 C C . ALA A 1 102 ? -10.758 -0.377 9.808 1.00 93.31 102 ALA A C 1
ATOM 745 O O . ALA A 1 102 ? -11.807 0.209 9.542 1.00 93.31 102 ALA A O 1
ATOM 746 N N . PHE A 1 103 ? -10.052 -1.034 8.884 1.00 93.56 103 PHE A N 1
ATOM 747 C CA . PHE A 1 103 ? -10.473 -1.132 7.491 1.00 93.56 103 PHE A CA 1
ATOM 748 C C . PHE A 1 103 ? -11.805 -1.882 7.333 1.00 93.56 103 PHE A C 1
ATOM 750 O O . PHE A 1 103 ? -12.695 -1.394 6.635 1.00 93.56 103 PHE A O 1
ATOM 757 N N . MET A 1 104 ? -11.980 -3.035 7.990 1.00 93.00 104 MET A N 1
ATOM 758 C CA . MET A 1 104 ? -13.233 -3.801 7.903 1.00 93.00 104 MET A CA 1
ATOM 759 C C . MET A 1 104 ? -14.412 -3.008 8.461 1.00 93.00 104 MET A C 1
ATOM 761 O O . MET A 1 104 ? -15.457 -2.920 7.820 1.00 93.00 104 MET A O 1
ATOM 765 N N . GLN A 1 105 ? -14.219 -2.345 9.604 1.00 93.31 105 GLN A N 1
ATOM 766 C CA . GLN A 1 105 ? -15.252 -1.520 10.221 1.00 93.31 105 GLN A CA 1
ATOM 767 C C . GLN A 1 105 ? -15.671 -0.347 9.322 1.00 93.31 105 GLN A C 1
ATOM 769 O O . GLN A 1 105 ? -16.861 -0.060 9.211 1.00 93.31 105 GLN A O 1
ATOM 774 N N . GLN A 1 106 ? -14.715 0.313 8.658 1.00 91.94 106 GLN A N 1
ATOM 775 C CA . GLN A 1 106 ? -14.997 1.406 7.719 1.00 91.94 106 GLN A CA 1
ATOM 776 C C . GLN A 1 106 ? -15.779 0.946 6.484 1.00 91.94 106 GLN A C 1
ATOM 778 O O . GLN A 1 106 ? -16.558 1.723 5.936 1.00 91.94 106 GLN A O 1
ATOM 783 N N . ASN A 1 107 ? -15.583 -0.302 6.056 1.00 89.19 107 ASN A N 1
ATOM 784 C CA . ASN A 1 107 ? -16.202 -0.858 4.853 1.00 89.19 107 ASN A CA 1
ATOM 785 C C . ASN A 1 107 ? -17.428 -1.743 5.141 1.00 89.19 107 ASN A C 1
ATOM 787 O O . ASN A 1 107 ? -18.032 -2.256 4.203 1.00 89.19 107 ASN A O 1
ATOM 791 N N . GLY A 1 108 ? -17.819 -1.907 6.410 1.00 88.50 108 GLY A N 1
ATOM 792 C CA . GLY A 1 108 ? -18.977 -2.715 6.805 1.00 88.50 108 GLY A CA 1
ATOM 793 C C . GLY A 1 108 ? -18.807 -4.217 6.548 1.00 88.50 108 GLY A C 1
ATOM 794 O O . GLY A 1 108 ? -19.780 -4.875 6.180 1.00 88.50 108 GLY A O 1
ATOM 795 N N . ILE A 1 109 ? -17.582 -4.735 6.704 1.00 83.94 109 ILE A N 1
ATOM 796 C CA . ILE A 1 109 ? -17.190 -6.127 6.414 1.00 83.94 109 ILE A CA 1
ATOM 797 C C . ILE A 1 109 ? -17.080 -6.971 7.682 1.00 83.94 109 ILE A C 1
ATOM 799 O O . ILE A 1 109 ? -16.506 -6.475 8.676 1.00 83.94 109 ILE A O 1
#

Foldseek 3Di:
DPDPVVVVVVVVVVVVVVVVVVVVCCVVVVVVDDVCPPVCVVCVVVVVVVVPDDDPDDDPQTDLQDLQSLLVCLVVCVVCVVNLVPRDQVSNCVNPVDGSVVSCVVVVD

Secondary structure (DSSP, 8-state):
--SHHHHHHHHHHHHHHHHHHHHHHHHHHSSSSSSSSSHHHHHHHHHHTTTS-S---SSTT--TT-HHHHHHHHHSTTTSHHHHHHS-HHHHHHHHSS-HHHHHHHHT-

Radius of gyration: 28.63 Å; chains: 1; bounding box: 54×86×32 Å